Protein AF-A0A959ESM8-F1 (afdb_monomer)

Secondary structure (DSSP, 8-state):
-EEEEEEE-S-HHHHHHHHHHHHHTT-EEEETTEEEEE--HHHHHHHHHHHHHHHHHH--TT-EEEEEE-

Foldseek 3Di:
DKKKKFWDAPDPVLLVVLVVLVVVQPWDDPDSGMTIDDHDPVSVVVSVVVNVVSCVVDGDPPIDMDMDDD

Nearest PDB structures (foldseek):
  2i8e-assembly1_A  TM=9.129E-01  e=2.420E-06  Saccharolobus solfataricus P2
  3exc-assembly1_X-2  TM=8.057E-01  e=1.076E-05  Saccharolobus solfataricus
  5h1p-assembly1_B  TM=8.266E-01  e=4.190E-04  Xanthomonas albilineans GPE PC73
  6zi1-assembly1_AAA  TM=7.340E-01  e=1.332E-02  Haemophilus influenzae 86-028NP
  6zi1-assembly1_BBB  TM=7.416E-01  e=3.442E-02  Haemophilus influenzae 86-028NP

Structure (mmCIF, N/CA/C/O backbone):
data_AF-A0A959ESM8-F1
#
_entry.id   AF-A0A959ESM8-F1
#
loop_
_atom_site.group_PDB
_atom_site.id
_atom_site.type_symbol
_atom_site.label_atom_id
_atom_site.label_alt_id
_atom_site.label_comp_id
_atom_site.label_asym_id
_atom_site.label_entity_id
_atom_site.label_seq_id
_atom_site.pdbx_PDB_ins_code
_atom_site.Cartn_x
_atom_site.Cartn_y
_atom_site.Cartn_z
_atom_site.occupancy
_atom_site.B_iso_or_equiv
_atom_site.auth_seq_id
_atom_site.auth_comp_id
_atom_site.auth_asym_id
_atom_site.auth_atom_id
_atom_site.pdbx_PDB_model_num
ATOM 1 N N . MET A 1 1 ? -13.649 4.819 9.944 1.00 89.56 1 MET A N 1
ATOM 2 C CA . MET A 1 1 ? -14.507 3.764 9.349 1.00 89.56 1 MET A CA 1
ATOM 3 C C . MET A 1 1 ? -13.615 2.582 8.990 1.00 89.56 1 MET A C 1
ATOM 5 O O . MET A 1 1 ? -12.408 2.795 8.852 1.00 89.56 1 MET A O 1
ATOM 9 N N . SER A 1 2 ? -14.146 1.360 8.916 1.00 95.06 2 SER A N 1
ATOM 10 C CA . SER A 1 2 ? -13.332 0.224 8.481 1.00 95.06 2 SER A CA 1
ATOM 11 C C . SER A 1 2 ? -13.116 0.305 6.969 1.00 95.06 2 SER A C 1
ATOM 13 O O . SER A 1 2 ? -13.999 0.740 6.235 1.00 95.06 2 SER A O 1
ATOM 15 N N . HIS A 1 3 ? -11.916 -0.039 6.514 1.00 97.88 3 HIS A N 1
ATOM 16 C CA . HIS A 1 3 ? -11.553 -0.015 5.103 1.00 97.88 3 HIS A CA 1
ATOM 17 C C . HIS A 1 3 ? -10.835 -1.300 4.720 1.00 97.88 3 HIS A C 1
ATOM 19 O O . HIS A 1 3 ? -9.975 -1.792 5.454 1.00 97.88 3 HIS A O 1
ATOM 25 N N . LEU A 1 4 ? -11.177 -1.809 3.541 1.00 97.81 4 LEU A N 1
ATOM 26 C CA . LEU A 1 4 ? -10.503 -2.907 2.875 1.00 97.81 4 LEU A CA 1
ATOM 27 C C . LEU A 1 4 ? -9.569 -2.339 1.801 1.00 97.81 4 LEU A C 1
ATOM 29 O O . LEU A 1 4 ? -10.005 -1.576 0.942 1.00 97.81 4 LEU A O 1
ATOM 33 N N . ILE A 1 5 ? -8.298 -2.731 1.828 1.00 97.81 5 ILE A N 1
ATOM 34 C CA . ILE A 1 5 ? -7.315 -2.385 0.797 1.00 97.81 5 ILE A CA 1
ATOM 35 C C . ILE A 1 5 ? -6.901 -3.661 0.078 1.00 97.81 5 ILE A C 1
ATOM 37 O O . ILE A 1 5 ? -6.325 -4.559 0.694 1.00 97.81 5 ILE A O 1
ATOM 41 N N . CYS A 1 6 ? -7.157 -3.714 -1.226 1.00 98.06 6 CYS A N 1
ATOM 42 C CA . CYS A 1 6 ? -6.758 -4.812 -2.101 1.00 98.06 6 CYS A CA 1
ATOM 43 C C . CYS A 1 6 ? -5.804 -4.283 -3.165 1.00 98.06 6 CYS A C 1
ATOM 45 O O . CYS A 1 6 ? -6.041 -3.217 -3.728 1.00 98.06 6 CYS A O 1
ATOM 47 N N . TYR A 1 7 ? -4.755 -5.036 -3.478 1.00 97.44 7 TYR A N 1
ATOM 48 C CA . TYR A 1 7 ? -3.863 -4.683 -4.577 1.00 97.44 7 TYR A CA 1
ATOM 49 C C . TYR A 1 7 ? -3.506 -5.878 -5.449 1.00 97.44 7 TYR A C 1
ATOM 51 O O . TYR A 1 7 ? -3.459 -7.018 -4.983 1.00 97.44 7 TYR A O 1
ATOM 59 N N . ASP A 1 8 ? -3.168 -5.590 -6.696 1.00 97.31 8 ASP A N 1
ATOM 60 C CA . ASP A 1 8 ? -2.452 -6.493 -7.580 1.00 97.31 8 ASP A CA 1
ATOM 61 C C . ASP A 1 8 ? -1.195 -5.776 -8.067 1.00 97.31 8 ASP A C 1
ATOM 63 O O . ASP A 1 8 ? -1.270 -4.766 -8.757 1.00 97.31 8 ASP A O 1
ATOM 67 N N . ILE A 1 9 ? -0.038 -6.221 -7.577 1.00 96.94 9 ILE A N 1
ATOM 68 C CA . ILE A 1 9 ? 1.250 -5.567 -7.818 1.00 96.94 9 ILE A CA 1
ATOM 69 C C . ILE A 1 9 ? 2.270 -6.641 -8.164 1.00 96.94 9 ILE A C 1
ATOM 71 O O . ILE A 1 9 ? 2.609 -7.499 -7.328 1.00 96.94 9 ILE A O 1
ATOM 75 N N . SER A 1 10 ? 2.801 -6.531 -9.375 1.00 96.12 10 SER A N 1
ATOM 76 C CA . SER A 1 10 ? 3.741 -7.465 -9.986 1.00 96.12 10 SER A CA 1
ATOM 77 C C . SER A 1 10 ? 5.081 -7.455 -9.252 1.00 96.12 10 SER A C 1
ATOM 79 O O . SER A 1 10 ? 5.605 -8.497 -8.841 1.00 96.12 10 SER A O 1
ATOM 81 N N . SER A 1 11 ? 5.619 -6.258 -9.002 1.00 96.25 11 SER A N 1
ATOM 82 C CA . SER A 1 11 ? 6.921 -6.084 -8.359 1.00 96.25 11 SER A CA 1
ATOM 83 C C . SER A 1 11 ? 6.904 -6.512 -6.888 1.00 96.25 11 SER A C 1
ATOM 85 O O . SER A 1 11 ? 6.281 -5.887 -6.026 1.00 96.25 11 SER A O 1
ATOM 87 N N . ASN A 1 12 ? 7.673 -7.557 -6.563 1.00 96.50 12 ASN A N 1
ATOM 88 C CA . ASN A 1 12 ? 7.825 -8.063 -5.193 1.00 96.50 12 ASN A CA 1
ATOM 89 C C . ASN A 1 12 ? 8.308 -6.974 -4.218 1.00 96.50 12 ASN A C 1
ATOM 91 O O . ASN A 1 12 ? 7.819 -6.882 -3.089 1.00 96.50 12 ASN A O 1
ATOM 95 N N . THR A 1 13 ? 9.257 -6.145 -4.658 1.00 96.81 13 THR A N 1
ATOM 96 C CA . THR A 1 13 ? 9.842 -5.067 -3.852 1.00 96.81 13 THR A CA 1
ATOM 97 C C . THR A 1 13 ? 8.820 -3.970 -3.575 1.00 96.81 13 THR A C 1
ATOM 99 O O . THR A 1 13 ? 8.705 -3.506 -2.438 1.00 96.81 13 THR A O 1
ATOM 102 N N . LEU A 1 14 ? 8.052 -3.577 -4.595 1.00 96.94 14 LEU A N 1
ATOM 103 C CA . LEU A 1 14 ? 7.001 -2.571 -4.469 1.00 96.94 14 LEU A CA 1
ATOM 104 C C . LEU A 1 14 ? 5.877 -3.061 -3.554 1.00 96.94 14 LEU A C 1
ATOM 106 O O . LEU A 1 14 ? 5.497 -2.358 -2.618 1.00 96.94 14 LEU A O 1
ATOM 110 N N . ARG A 1 15 ? 5.440 -4.308 -3.744 1.00 96.69 15 ARG A N 1
ATOM 111 C CA . ARG A 1 15 ? 4.440 -4.967 -2.903 1.00 96.69 15 ARG A CA 1
ATOM 112 C C . ARG A 1 15 ? 4.850 -5.003 -1.433 1.00 96.69 15 ARG A C 1
ATOM 114 O O . ARG A 1 15 ? 4.056 -4.665 -0.5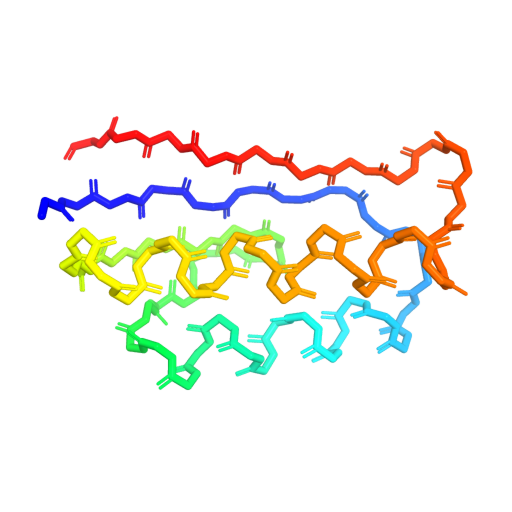60 1.00 96.69 15 ARG A O 1
ATOM 121 N N . ALA A 1 16 ? 6.102 -5.360 -1.140 1.00 97.31 16 ALA A N 1
ATOM 122 C CA . ALA A 1 16 ? 6.618 -5.345 0.228 1.00 97.31 16 ALA A CA 1
ATOM 123 C C . ALA A 1 16 ? 6.667 -3.924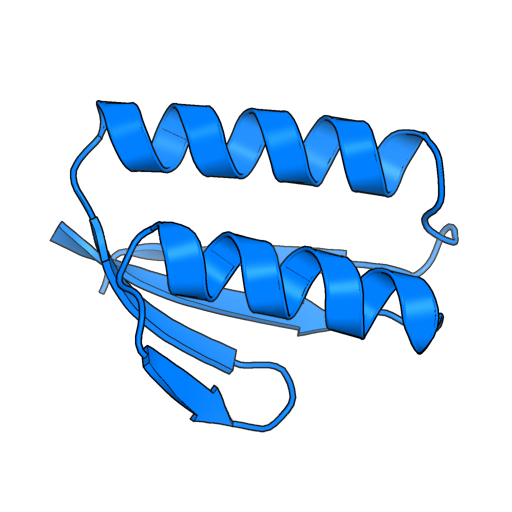 0.817 1.00 97.31 16 ALA A C 1
ATOM 125 O O . ALA A 1 16 ? 6.384 -3.737 2.000 1.00 97.31 16 ALA A O 1
ATOM 126 N N . LYS A 1 17 ? 7.009 -2.918 0.002 1.00 97.50 17 LYS A N 1
ATOM 127 C CA . LYS A 1 17 ? 7.055 -1.511 0.418 1.00 97.50 17 LYS A CA 1
ATOM 128 C C . LYS A 1 17 ? 5.659 -0.976 0.755 1.00 97.50 17 LYS A C 1
ATOM 130 O O . LYS A 1 17 ? 5.489 -0.397 1.824 1.00 97.50 17 LYS A O 1
ATOM 135 N N . ILE A 1 18 ? 4.680 -1.193 -0.124 1.00 97.44 18 ILE A N 1
ATOM 136 C CA . ILE A 1 18 ? 3.284 -0.785 0.087 1.00 97.44 18 ILE A CA 1
ATOM 137 C C . ILE A 1 18 ? 2.683 -1.536 1.273 1.00 97.44 18 ILE A C 1
ATOM 139 O O . ILE A 1 18 ? 2.113 -0.910 2.159 1.00 97.44 18 ILE A O 1
ATOM 143 N N . GLY A 1 19 ? 2.900 -2.851 1.359 1.00 97.75 19 GLY A N 1
ATOM 144 C CA . GLY A 1 19 ? 2.410 -3.657 2.473 1.00 97.75 19 GLY A CA 1
ATOM 145 C C . GLY A 1 19 ? 2.908 -3.170 3.835 1.00 97.75 19 GLY A C 1
ATOM 146 O O . GLY A 1 19 ? 2.107 -3.042 4.753 1.00 97.75 19 GLY A O 1
ATOM 147 N N . ARG A 1 20 ? 4.201 -2.835 3.971 1.00 98.12 20 ARG A N 1
ATOM 148 C CA . ARG A 1 20 ? 4.722 -2.226 5.209 1.00 98.12 20 ARG A CA 1
ATOM 149 C C . ARG A 1 20 ? 4.059 -0.888 5.508 1.00 98.12 20 ARG A C 1
ATOM 151 O O . ARG A 1 20 ? 3.699 -0.649 6.653 1.00 98.12 20 ARG A O 1
ATOM 158 N N . LYS A 1 21 ? 3.856 -0.052 4.486 1.00 98.25 21 LYS A N 1
ATOM 15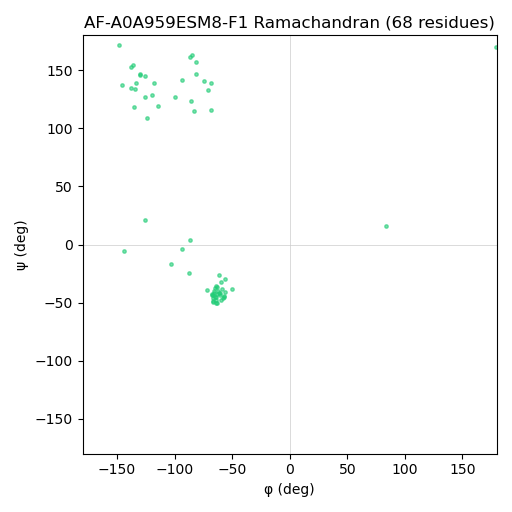9 C CA . LYS A 1 21 ? 3.225 1.250 4.685 1.00 98.25 21 LYS A CA 1
ATOM 160 C C . LYS A 1 21 ? 1.790 1.115 5.182 1.00 98.25 21 LYS A C 1
ATOM 162 O O . LYS A 1 21 ? 1.430 1.811 6.113 1.00 98.25 21 LYS A O 1
ATOM 167 N N . ILE A 1 22 ? 1.007 0.191 4.628 1.00 98.06 22 ILE A N 1
ATOM 168 C CA . ILE A 1 22 ? -0.367 -0.071 5.082 1.00 98.06 22 ILE A CA 1
ATOM 169 C C . ILE A 1 22 ? -0.388 -0.510 6.560 1.00 98.06 22 ILE A C 1
ATOM 171 O O . ILE A 1 22 ? -1.210 -0.017 7.329 1.00 98.06 22 ILE A O 1
ATOM 175 N N . LEU A 1 23 ? 0.555 -1.365 6.979 1.00 97.94 23 LEU A N 1
ATOM 176 C CA . LEU A 1 23 ? 0.693 -1.781 8.383 1.00 97.94 23 LEU A CA 1
ATOM 177 C C . LEU A 1 23 ? 1.061 -0.611 9.316 1.00 97.94 23 LEU A C 1
ATOM 179 O O . LEU A 1 23 ? 0.581 -0.563 10.442 1.00 97.94 23 LEU A O 1
ATOM 183 N N . GLU A 1 24 ? 1.877 0.351 8.865 1.00 98.00 24 GLU A N 1
ATOM 184 C CA . GLU A 1 24 ? 2.210 1.558 9.650 1.00 98.00 24 GLU A CA 1
ATOM 185 C C . GLU A 1 24 ? 0.976 2.419 9.970 1.00 98.00 24 GLU A C 1
ATOM 187 O O . GLU A 1 24 ? 0.978 3.128 10.973 1.00 98.00 24 GLU A O 1
ATOM 192 N N . PHE A 1 25 ? -0.077 2.351 9.147 1.00 97.44 25 PHE A N 1
ATOM 193 C CA . PHE A 1 25 ? -1.359 3.020 9.404 1.00 97.44 25 PHE A CA 1
ATOM 194 C C . PHE A 1 25 ? -2.321 2.191 10.270 1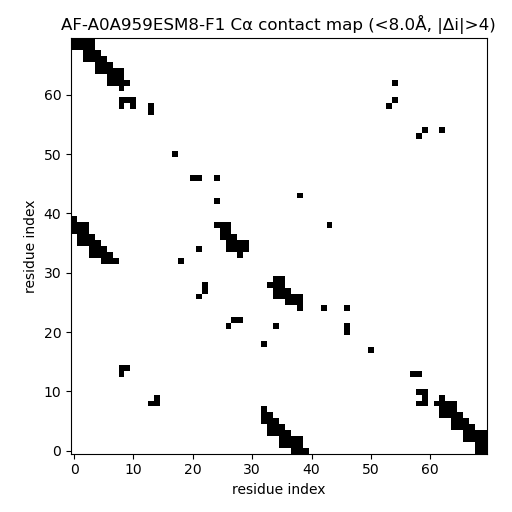.00 97.44 25 PHE A C 1
ATOM 196 O O . PHE A 1 25 ? -3.446 2.623 10.511 1.00 97.44 25 PHE A O 1
ATOM 203 N N . GLY A 1 26 ? -1.893 1.023 10.760 1.00 96.38 26 GLY A N 1
ATOM 204 C CA . GLY A 1 26 ? -2.660 0.212 11.707 1.00 96.38 26 GLY A CA 1
ATOM 205 C C . GLY A 1 26 ? -3.710 -0.703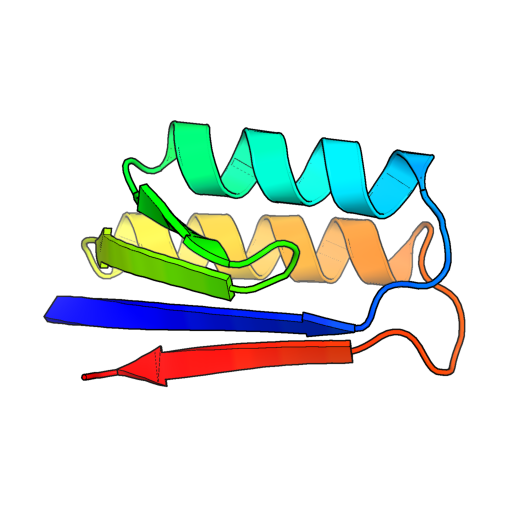 11.077 1.00 96.38 26 GLY A C 1
ATOM 206 O O . GLY A 1 26 ? -4.587 -1.180 11.791 1.00 96.38 26 GLY A O 1
ATOM 207 N N . LEU A 1 27 ? -3.648 -0.954 9.764 1.00 98.12 27 LEU A N 1
ATOM 208 C CA . LEU A 1 27 ? -4.469 -1.993 9.140 1.00 98.12 27 LEU A CA 1
ATOM 209 C C . LEU A 1 27 ? -3.828 -3.369 9.332 1.00 98.12 27 LEU A C 1
ATOM 211 O O . LEU A 1 27 ? -2.608 -3.509 9.257 1.00 98.12 27 LEU A O 1
ATOM 215 N N . ASP A 1 28 ? -4.659 -4.396 9.465 1.00 98.12 28 ASP A N 1
ATOM 216 C CA . ASP A 1 28 ? -4.230 -5.782 9.591 1.00 98.12 28 ASP A CA 1
ATOM 217 C C . ASP A 1 28 ? -4.209 -6.486 8.237 1.00 98.12 28 ASP A C 1
ATOM 219 O O . ASP A 1 28 ? -5.081 -6.304 7.385 1.00 98.12 28 ASP A O 1
ATOM 223 N N . ARG A 1 29 ? -3.208 -7.340 8.025 1.00 98.06 29 ARG A N 1
ATOM 224 C CA . ARG A 1 29 ? -3.106 -8.145 6.807 1.00 98.06 29 ARG A CA 1
ATOM 225 C C . ARG A 1 29 ? -3.962 -9.403 6.931 1.00 98.06 29 ARG A C 1
ATOM 227 O O . ARG A 1 29 ? -3.624 -10.295 7.702 1.00 98.06 29 ARG A O 1
ATOM 234 N N . ILE A 1 30 ? -5.002 -9.516 6.108 1.00 98.00 30 ILE A N 1
ATOM 235 C CA . ILE A 1 30 ? -5.912 -10.677 6.100 1.00 98.00 30 ILE A CA 1
ATOM 236 C C . ILE A 1 30 ? -5.650 -11.640 4.932 1.00 98.00 30 ILE A C 1
ATOM 238 O O . ILE A 1 30 ? -6.081 -12.789 4.954 1.00 98.00 30 ILE A O 1
ATOM 242 N N . ASN A 1 31 ? -4.921 -11.192 3.906 1.00 97.75 31 ASN A N 1
ATOM 243 C CA . ASN A 1 31 ? -4.436 -12.026 2.807 1.00 97.75 31 ASN A CA 1
ATOM 244 C C . ASN A 1 31 ? -3.093 -11.483 2.283 1.00 97.75 31 ASN A C 1
ATOM 246 O O . ASN A 1 31 ? -2.664 -10.383 2.633 1.00 97.75 31 ASN A O 1
ATOM 250 N N . LYS A 1 32 ? -2.420 -12.221 1.393 1.00 95.50 32 LYS A N 1
ATOM 251 C CA . LYS A 1 32 ? -1.171 -11.803 0.743 1.00 95.50 32 LYS A CA 1
ATOM 252 C C . LYS A 1 32 ? -1.275 -10.400 0.137 1.00 95.50 32 LYS A C 1
ATOM 254 O O . LYS A 1 32 ? -0.321 -9.639 0.262 1.00 95.50 32 LYS A O 1
ATOM 259 N N . SER A 1 33 ? -2.411 -10.044 -0.444 1.00 97.44 33 SER A N 1
ATOM 260 C CA . SER A 1 33 ? -2.602 -8.736 -1.077 1.00 97.44 33 SER A CA 1
ATOM 261 C 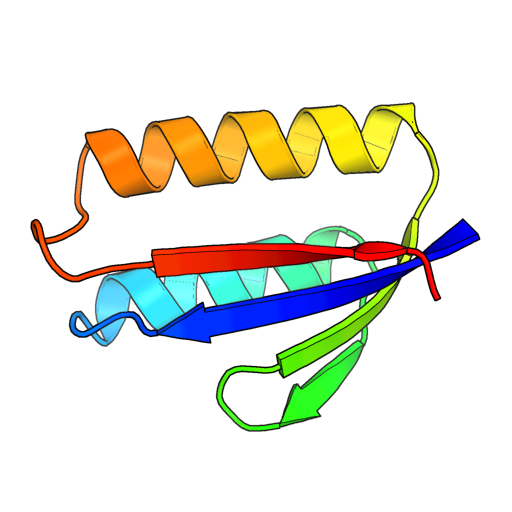C . SER A 1 33 ? -3.817 -7.971 -0.553 1.00 97.44 33 SER A C 1
ATOM 263 O O . SER A 1 33 ? -4.335 -7.104 -1.249 1.00 97.44 33 SER A O 1
ATOM 265 N N . VAL A 1 34 ? -4.290 -8.311 0.653 1.00 98.25 34 VAL A N 1
ATOM 266 C CA . VAL A 1 34 ? -5.509 -7.726 1.231 1.00 98.25 34 VAL A CA 1
ATOM 267 C C . VAL A 1 34 ? -5.292 -7.340 2.689 1.00 98.25 34 VAL A C 1
ATOM 269 O O . VAL A 1 34 ? -4.762 -8.131 3.478 1.00 98.25 34 VAL A O 1
ATOM 272 N N . TYR A 1 35 ? -5.729 -6.131 3.030 1.00 98.56 35 TYR A N 1
ATOM 273 C CA . TYR A 1 35 ? -5.629 -5.530 4.355 1.00 98.56 35 TYR A CA 1
ATOM 274 C C . TYR A 1 35 ? -6.987 -4.987 4.790 1.00 98.56 35 TYR A C 1
ATOM 276 O O . TYR A 1 35 ? -7.748 -4.507 3.956 1.00 98.56 35 TYR A O 1
ATOM 284 N N . LEU A 1 36 ? -7.277 -5.058 6.084 1.00 98.44 36 LEU A N 1
ATOM 285 C CA . LEU A 1 36 ? -8.522 -4.599 6.688 1.00 98.44 36 LEU A CA 1
ATOM 286 C C . LEU A 1 36 ? -8.204 -3.865 7.987 1.00 98.44 36 LEU A C 1
ATOM 288 O O . LEU A 1 36 ? -7.424 -4.356 8.796 1.00 98.44 36 LEU A O 1
ATOM 292 N N . GLY A 1 37 ? -8.818 -2.710 8.214 1.00 97.81 37 GLY A N 1
ATOM 293 C CA . GLY A 1 37 ? -8.675 -2.031 9.496 1.00 97.81 37 GLY A CA 1
ATOM 294 C C . GLY A 1 37 ? -9.427 -0.718 9.574 1.00 97.81 37 GLY A C 1
ATOM 295 O O . GLY A 1 37 ? -9.926 -0.195 8.578 1.00 97.81 37 GLY A O 1
ATOM 296 N N . THR A 1 38 ?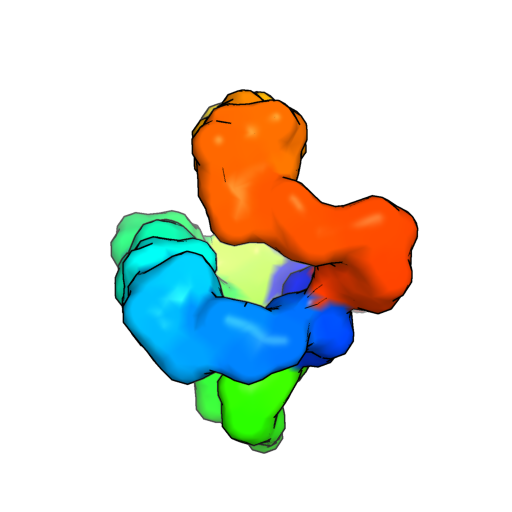 -9.498 -0.176 10.787 1.00 97.44 38 THR A N 1
ATOM 297 C CA . THR A 1 38 ? -10.071 1.151 11.007 1.00 97.44 38 THR A CA 1
ATOM 298 C C . THR A 1 38 ? -9.004 2.208 10.794 1.00 97.44 38 THR A C 1
ATOM 300 O O . THR A 1 38 ? -7.981 2.214 11.471 1.00 97.44 38 THR A O 1
ATOM 303 N N . ILE A 1 39 ? -9.288 3.140 9.893 1.00 96.56 39 ILE A N 1
ATOM 304 C CA . ILE A 1 39 ? -8.459 4.313 9.629 1.00 96.56 39 ILE A CA 1
ATOM 305 C C . ILE A 1 39 ? -9.353 5.559 9.651 1.00 96.56 39 ILE A C 1
ATOM 307 O O . ILE A 1 39 ? -10.555 5.487 9.354 1.00 96.56 39 ILE A O 1
ATOM 311 N N . ASN A 1 40 ? -8.798 6.682 10.103 1.00 95.62 40 ASN A N 1
ATOM 312 C CA . ASN A 1 40 ? -9.476 7.976 10.063 1.00 95.62 40 ASN A CA 1
ATOM 313 C C . ASN A 1 40 ? -9.275 8.642 8.693 1.00 95.62 40 ASN A C 1
ATOM 315 O O . ASN A 1 40 ? -8.376 8.273 7.941 1.00 95.62 40 ASN A O 1
ATOM 319 N N . ASP A 1 41 ? -10.098 9.636 8.377 1.00 94.81 41 ASP A N 1
ATOM 320 C CA . ASP A 1 41 ? -10.125 10.225 7.033 1.00 94.81 41 ASP A CA 1
ATOM 321 C C . ASP A 1 41 ? -8.797 10.904 6.664 1.00 94.81 41 ASP A 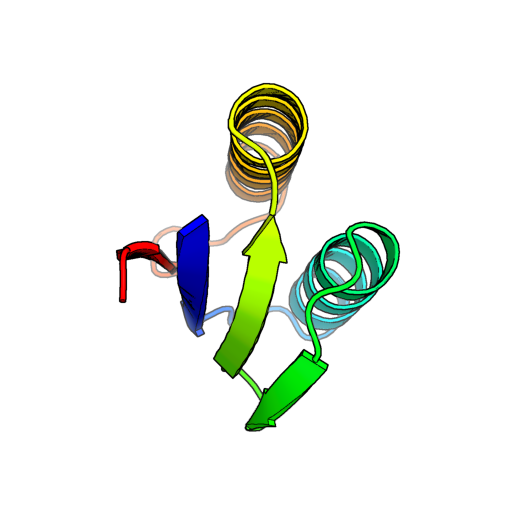C 1
ATOM 323 O O . ASP A 1 41 ? -8.329 10.800 5.532 1.00 94.81 41 ASP A O 1
ATOM 327 N N . SER A 1 42 ? -8.137 11.550 7.632 1.00 96.38 42 SER A N 1
ATOM 328 C CA . SER A 1 42 ? -6.830 12.181 7.417 1.00 96.38 42 SER A CA 1
ATOM 329 C C . SER A 1 42 ? -5.722 11.158 7.159 1.00 96.38 42 SER A C 1
ATOM 331 O O . SER A 1 42 ? -4.908 11.349 6.255 1.00 96.38 42 SER A O 1
ATOM 333 N N . GLY A 1 43 ? -5.699 10.061 7.918 1.00 96.81 43 GLY A N 1
ATOM 334 C CA . GLY A 1 43 ? -4.763 8.959 7.726 1.00 96.81 43 GLY A CA 1
ATOM 335 C C . GLY A 1 43 ? -5.001 8.245 6.401 1.00 96.81 43 GLY A C 1
ATOM 336 O O . GLY A 1 43 ? -4.041 7.931 5.699 1.00 96.81 43 GLY A O 1
ATOM 337 N N . LEU A 1 44 ? -6.265 8.056 6.017 1.00 96.75 44 LEU A N 1
ATOM 338 C CA . LEU A 1 44 ? -6.621 7.453 4.740 1.00 96.75 44 LEU A CA 1
ATOM 339 C C . LEU A 1 44 ? -6.143 8.310 3.566 1.00 96.75 44 LEU A C 1
ATOM 341 O O . LEU A 1 44 ? -5.419 7.806 2.713 1.00 96.75 44 LEU A O 1
ATOM 345 N N . ALA A 1 45 ? -6.446 9.610 3.571 1.00 97.00 45 ALA A N 1
ATOM 346 C CA . ALA A 1 45 ? -6.001 10.528 2.523 1.00 97.00 45 ALA A CA 1
ATOM 347 C C . ALA A 1 45 ? -4.465 10.568 2.396 1.00 97.00 45 ALA A C 1
ATOM 349 O O . ALA A 1 45 ? -3.913 10.608 1.292 1.00 97.00 45 ALA A O 1
ATOM 350 N N . GLN A 1 46 ? -3.750 10.517 3.526 1.00 98.00 46 GLN A N 1
ATOM 351 C CA . GLN A 1 46 ? -2.289 10.460 3.533 1.00 98.00 46 GLN A CA 1
ATOM 352 C C . GLN A 1 46 ? -1.762 9.145 2.939 1.00 98.00 46 GLN A C 1
ATOM 354 O O . GLN A 1 46 ? -0.798 9.158 2.166 1.00 98.00 46 GLN A O 1
ATOM 359 N N . LEU A 1 47 ? -2.378 8.015 3.294 1.00 97.44 47 LEU A N 1
ATOM 360 C CA . LEU A 1 47 ? -2.021 6.700 2.774 1.00 97.44 47 LEU A CA 1
ATOM 361 C C . LEU A 1 47 ? -2.271 6.618 1.262 1.00 97.44 47 LEU A C 1
ATOM 363 O O . LEU A 1 47 ? -1.373 6.212 0.523 1.00 97.44 47 LEU A O 1
ATOM 367 N N . GLU A 1 48 ? -3.438 7.059 0.796 1.00 96.50 48 GLU A N 1
ATOM 368 C CA . GLU A 1 48 ? -3.808 7.085 -0.623 1.00 96.50 48 GLU A CA 1
ATOM 369 C C . GLU A 1 48 ? -2.846 7.941 -1.447 1.00 96.50 48 GLU A C 1
ATOM 371 O O . GLU A 1 48 ? -2.314 7.474 -2.456 1.00 96.50 48 GLU A O 1
ATOM 376 N N . SER A 1 49 ? -2.537 9.159 -0.990 1.00 97.38 49 SER A N 1
ATOM 377 C CA . SER A 1 49 ? -1.586 10.044 -1.674 1.00 97.38 49 SER A CA 1
ATOM 378 C C . SER A 1 49 ? -0.191 9.417 -1.778 1.00 97.38 49 SER A C 1
ATOM 380 O O . SER A 1 49 ? 0.446 9.445 -2.841 1.00 97.38 49 SER A O 1
ATOM 382 N N . TRP A 1 50 ? 0.285 8.794 -0.697 1.00 97.88 50 TRP A N 1
ATOM 383 C CA . TRP A 1 50 ? 1.584 8.128 -0.689 1.00 97.88 50 TRP A CA 1
ATOM 384 C C . TRP A 1 50 ? 1.619 6.914 -1.625 1.00 97.88 50 TRP A C 1
ATOM 386 O O . TRP A 1 50 ? 2.610 6.711 -2.338 1.00 97.88 50 TRP A O 1
ATOM 396 N N . ILE A 1 51 ? 0.550 6.111 -1.638 1.00 96.31 51 ILE A N 1
ATOM 397 C CA . ILE A 1 51 ? 0.413 4.942 -2.513 1.00 96.31 51 ILE A CA 1
ATOM 398 C C . ILE A 1 51 ? 0.380 5.389 -3.972 1.00 96.31 51 ILE A C 1
ATOM 400 O O . ILE A 1 51 ? 1.174 4.879 -4.758 1.00 96.31 51 ILE A O 1
ATOM 404 N N . ALA A 1 52 ? -0.460 6.369 -4.317 1.00 94.88 52 ALA A N 1
ATOM 405 C CA . ALA A 1 52 ? -0.587 6.888 -5.676 1.00 94.88 52 ALA A CA 1
ATOM 406 C C . ALA A 1 52 ? 0.754 7.416 -6.202 1.00 94.88 52 ALA A C 1
ATOM 408 O O . ALA A 1 52 ? 1.187 7.047 -7.291 1.00 94.88 52 ALA A O 1
ATOM 409 N N . THR A 1 53 ? 1.474 8.191 -5.386 1.00 96.56 53 THR A N 1
ATOM 410 C CA . THR A 1 53 ? 2.816 8.690 -5.731 1.00 96.56 53 THR A CA 1
ATOM 411 C C . THR A 1 53 ? 3.814 7.545 -5.921 1.00 96.56 53 THR A C 1
ATOM 413 O O . THR A 1 53 ? 4.654 7.571 -6.820 1.00 96.56 53 THR A O 1
ATOM 416 N N . THR A 1 54 ? 3.739 6.517 -5.073 1.00 96.44 54 THR A N 1
ATOM 417 C CA . THR A 1 54 ? 4.657 5.376 -5.135 1.00 96.44 54 THR A CA 1
ATOM 418 C C . THR A 1 54 ? 4.383 4.483 -6.349 1.00 96.44 54 THR A C 1
ATOM 420 O O . THR A 1 54 ? 5.344 4.030 -6.971 1.00 96.44 54 THR A O 1
ATOM 423 N N . LEU A 1 55 ? 3.113 4.253 -6.695 1.00 94.56 55 LEU A N 1
ATOM 424 C CA . LEU A 1 55 ? 2.702 3.523 -7.897 1.00 94.56 55 LEU A CA 1
ATOM 425 C C . LEU A 1 55 ? 3.078 4.300 -9.160 1.00 94.56 55 LEU A C 1
ATOM 427 O O . LEU A 1 55 ? 3.717 3.736 -10.035 1.00 94.56 55 LEU A O 1
ATOM 431 N N . ALA A 1 56 ? 2.816 5.607 -9.220 1.00 94.25 56 ALA A N 1
ATOM 432 C CA . ALA A 1 56 ? 3.195 6.427 -10.374 1.00 94.25 56 ALA A CA 1
ATOM 433 C C . ALA A 1 56 ? 4.712 6.425 -10.646 1.00 94.25 56 ALA A C 1
ATOM 435 O O . ALA A 1 56 ? 5.142 6.530 -11.790 1.00 94.25 56 ALA A O 1
ATOM 436 N N . ALA A 1 57 ? 5.535 6.307 -9.599 1.00 95.44 57 ALA A N 1
ATOM 437 C CA . ALA A 1 57 ? 6.989 6.326 -9.731 1.00 95.44 57 ALA A CA 1
ATOM 438 C C . ALA A 1 57 ? 7.625 4.954 -10.018 1.00 95.44 57 ALA A C 1
ATOM 440 O O . ALA A 1 57 ? 8.771 4.911 -10.466 1.00 95.44 57 ALA A O 1
ATOM 441 N N . LYS A 1 58 ? 6.970 3.845 -9.648 1.00 95.19 58 LYS A N 1
ATOM 442 C CA . LYS A 1 58 ? 7.602 2.508 -9.610 1.00 95.19 58 LYS A CA 1
ATOM 443 C C . LYS A 1 58 ? 6.701 1.341 -10.019 1.00 95.19 58 LYS A C 1
ATOM 445 O O . LYS A 1 58 ? 7.182 0.210 -9.989 1.00 95.19 58 LYS A O 1
ATOM 450 N N . GLY A 1 59 ? 5.421 1.591 -10.260 1.00 92.94 59 GLY A N 1
ATOM 451 C CA . GLY A 1 59 ? 4.449 0.586 -10.669 1.00 92.94 59 GLY A CA 1
ATOM 452 C C . GLY A 1 59 ? 4.531 0.303 -12.161 1.00 92.94 59 GLY A C 1
ATOM 453 O O . GLY A 1 59 ? 5.002 1.132 -12.941 1.00 92.94 59 GLY A O 1
ATOM 454 N N . GLU A 1 60 ? 4.065 -0.878 -12.530 1.00 94.56 60 GLU A N 1
ATOM 455 C CA . GLU A 1 60 ? 3.854 -1.270 -13.921 1.00 94.56 60 GLU A CA 1
ATOM 456 C C . GLU A 1 60 ? 2.454 -0.833 -14.399 1.00 94.56 60 GLU A C 1
ATOM 458 O O . GLU A 1 60 ? 1.579 -0.586 -13.567 1.00 94.56 60 GLU A O 1
ATOM 463 N N . PRO A 1 61 ? 2.197 -0.753 -15.720 1.00 92.25 61 PRO A N 1
ATOM 464 C CA . PRO A 1 61 ? 0.897 -0.333 -16.255 1.00 92.25 61 PRO A CA 1
ATOM 465 C C . PRO A 1 61 ? -0.301 -1.164 -15.772 1.00 92.25 61 PRO A C 1
ATOM 467 O O . PRO A 1 61 ? -1.404 -0.633 -15.669 1.00 92.25 61 PRO A O 1
ATOM 470 N N . ASP A 1 62 ? -0.072 -2.443 -15.466 1.00 93.50 62 ASP A N 1
ATOM 471 C CA . ASP A 1 62 ? -1.103 -3.383 -15.014 1.00 93.50 62 ASP A CA 1
ATOM 472 C C . ASP A 1 62 ? -1.214 -3.461 -13.477 1.00 93.50 62 ASP A C 1
ATOM 474 O O . ASP A 1 62 ? -2.089 -4.153 -12.952 1.00 93.50 62 ASP A O 1
ATOM 478 N N . ASP A 1 63 ? -0.346 -2.759 -12.735 1.00 95.38 63 ASP A N 1
ATOM 479 C CA . ASP A 1 63 ? -0.423 -2.727 -11.275 1.00 95.38 63 ASP A CA 1
ATOM 480 C C . ASP A 1 63 ? -1.643 -1.901 -10.833 1.00 95.38 63 ASP A C 1
ATOM 482 O O . ASP A 1 63 ? -1.873 -0.776 -11.282 1.00 95.38 63 ASP A O 1
ATOM 486 N N . SER A 1 64 ? -2.421 -2.439 -9.895 1.00 94.44 64 SER A N 1
ATOM 487 C CA . SER A 1 64 ? -3.665 -1.825 -9.431 1.00 94.44 64 SER A CA 1
ATOM 488 C C . SER A 1 64 ? -3.834 -1.906 -7.916 1.00 94.44 64 SER A C 1
ATOM 490 O O . SER A 1 64 ? -3.315 -2.795 -7.236 1.00 94.44 64 SER A O 1
ATOM 492 N N . LEU A 1 65 ? -4.570 -0.942 -7.363 1.00 96.25 65 LEU A N 1
ATOM 493 C CA . LEU A 1 65 ? -4.952 -0.910 -5.956 1.00 96.25 65 LEU A CA 1
ATOM 494 C C . LEU A 1 65 ? -6.341 -0.295 -5.820 1.00 96.25 65 LEU A C 1
ATOM 496 O O . LEU A 1 65 ? -6.640 0.718 -6.450 1.00 96.25 65 LEU A O 1
ATOM 500 N N . ILE A 1 66 ? -7.167 -0.900 -4.973 1.00 96.88 66 ILE A N 1
ATOM 501 C CA . ILE A 1 66 ? -8.493 -0.400 -4.620 1.00 96.88 66 ILE A CA 1
ATOM 502 C C . ILE A 1 66 ? -8.623 -0.270 -3.104 1.00 96.88 66 ILE A C 1
ATOM 504 O O . ILE A 1 66 ? -8.096 -1.087 -2.342 1.00 96.88 66 ILE A O 1
ATOM 508 N N . VAL A 1 67 ? -9.357 0.755 -2.685 1.00 97.06 67 VAL A N 1
ATOM 509 C CA . VAL A 1 67 ? -9.752 0.993 -1.297 1.00 97.06 67 VAL A CA 1
ATOM 510 C C . VAL A 1 67 ? -11.274 0.989 -1.248 1.00 97.06 67 VAL A C 1
ATOM 512 O O . VAL A 1 67 ? -11.920 1.675 -2.038 1.00 97.06 67 VAL A O 1
ATOM 515 N N . LEU A 1 68 ? -11.850 0.202 -0.343 1.00 96.25 68 LEU A N 1
ATOM 516 C CA . LEU A 1 68 ? -13.294 0.065 -0.181 1.00 96.25 68 LEU A CA 1
ATOM 517 C C . LEU A 1 68 ? -13.678 0.353 1.277 1.00 96.25 68 LEU A C 1
ATOM 519 O O . LEU A 1 68 ? -13.111 -0.284 2.168 1.00 96.25 68 LEU A O 1
ATOM 523 N N . PRO A 1 69 ? -14.624 1.268 1.554 1.00 95.50 69 PRO A N 1
ATOM 524 C CA . PRO A 1 69 ? -15.216 1.377 2.883 1.00 95.50 69 PRO A CA 1
ATOM 525 C C . PRO A 1 69 ? -16.064 0.131 3.173 1.00 95.50 69 PRO A C 1
ATOM 527 O O . PRO A 1 69 ? -16.771 -0.356 2.285 1.00 95.50 69 PRO A O 1
ATOM 530 N N . VAL A 1 70 ? -15.983 -0.388 4.400 1.00 93.88 70 VAL A N 1
AT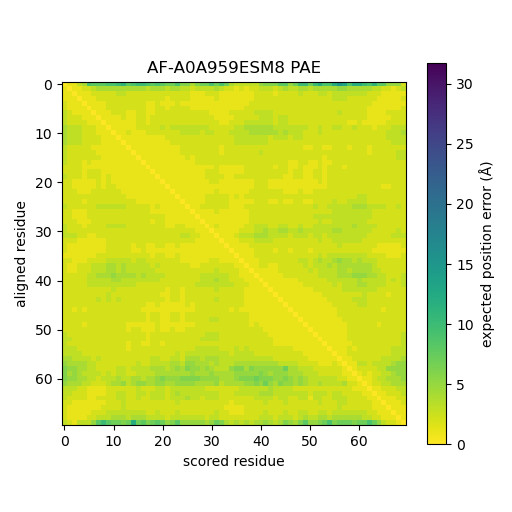OM 531 C CA . VAL A 1 70 ? -16.700 -1.592 4.862 1.00 93.88 70 VAL A CA 1
ATOM 532 C C . VAL A 1 70 ? -17.283 -1.428 6.260 1.00 93.88 70 VAL A C 1
ATOM 534 O O . VAL A 1 70 ? -16.747 -0.623 7.059 1.00 93.88 70 VAL A O 1
#

Mean predicted aligned error: 2.16 Å

Sequence (70 aa):
MSHLICYDISSNTLRAKIGRKILEFGLDRINKSVYLGTINDSGLAQLESWIATTLAAKGEPDDSLIVLPV

Solvent-accessible surface area (backbone atoms only — not comparable to full-atom values): 3963 Å² total; per-residue (Å²): 91,36,34,38,38,41,51,47,62,83,51,66,69,56,42,53,53,52,52,52,52,48,44,76,63,60,33,43,78,80,47,100,50,31,32,41,30,63,42,51,73,71,59,44,54,52,49,51,54,52,48,53,55,49,40,76,75,70,52,58,96,84,44,47,74,50,79,40,84,97

Radius of gyration: 11.15 Å; Cα contacts (8 Å, |Δi|>4): 96; chains: 1; bounding box: 26×24×28 Å

pLDDT: mean 96.55, std 1.63, range [89.56, 98.56]